Protein AF-A0AA37GSV0-F1 (afdb_monomer_lite)

Sequence (86 aa):
MVFACGVCWRAFPSGWRARDQHCNATGHCPPAHECALCDYYSDNNQDKLEHEREEHLHCSPCDLDFQSWNNIQQVEFPTPTLITSP

Organism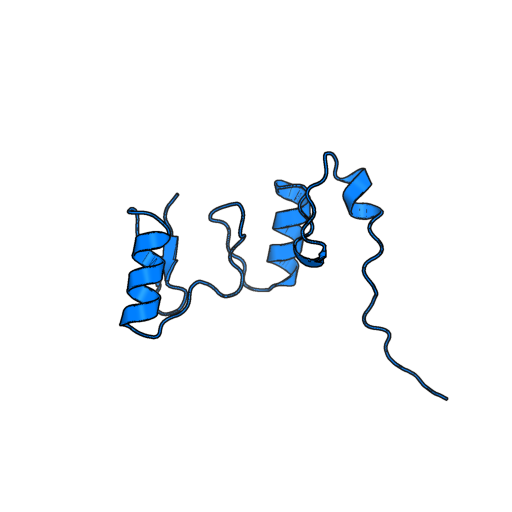: NCBI:txid708192

pLDDT: mean 83.34, std 13.68, range [41.0, 96.56]

Structure (mmCIF, N/CA/C/O backbone):
data_AF-A0AA37GSV0-F1
#
_entry.id   AF-A0AA37GSV0-F1
#
loop_
_atom_site.group_PDB
_atom_site.id
_atom_site.type_symbol
_atom_site.label_atom_id
_atom_site.label_alt_id
_atom_site.label_comp_id
_atom_site.label_asym_id
_atom_site.label_entity_id
_atom_site.label_seq_id
_atom_site.pdbx_PDB_ins_code
_atom_site.Cartn_x
_atom_site.Cartn_y
_atom_site.Cartn_z
_atom_site.occupancy
_atom_site.B_iso_or_equiv
_atom_site.auth_seq_id
_atom_site.auth_comp_id
_atom_site.auth_asym_id
_atom_site.auth_atom_id
_atom_site.pdbx_PDB_model_num
ATOM 1 N N . MET A 1 1 ? 2.102 11.906 -4.939 1.00 69.88 1 MET A N 1
ATOM 2 C CA . MET A 1 1 ? 2.388 10.520 -4.535 1.00 69.88 1 MET A CA 1
ATOM 3 C C . MET A 1 1 ? 3.120 9.829 -5.674 1.00 69.88 1 MET A C 1
ATOM 5 O O . MET A 1 1 ? 2.562 9.730 -6.764 1.00 69.88 1 MET A O 1
ATOM 9 N N . VAL A 1 2 ? 4.392 9.484 -5.475 1.00 83.56 2 VAL A N 1
ATOM 10 C CA . VAL A 1 2 ? 5.241 8.823 -6.482 1.00 83.56 2 VAL A CA 1
ATOM 11 C C . VAL A 1 2 ? 5.376 7.366 -6.073 1.00 83.56 2 VAL A C 1
ATOM 13 O O . VAL A 1 2 ? 5.685 7.094 -4.923 1.00 83.56 2 VAL A O 1
ATOM 16 N N . PHE A 1 3 ? 5.158 6.440 -7.002 1.00 86.44 3 PHE A N 1
ATOM 17 C CA . PHE A 1 3 ? 5.268 5.009 -6.715 1.00 86.44 3 PHE A CA 1
ATOM 18 C C . PHE A 1 3 ? 6.565 4.470 -7.292 1.00 86.44 3 PHE A C 1
ATOM 20 O O . PHE A 1 3 ? 6.960 4.876 -8.382 1.00 86.44 3 PHE A O 1
ATOM 27 N N . ALA A 1 4 ? 7.223 3.553 -6.595 1.00 90.50 4 ALA A N 1
ATOM 28 C CA . ALA A 1 4 ? 8.468 2.955 -7.057 1.00 90.50 4 ALA A CA 1
ATOM 29 C C . ALA A 1 4 ? 8.298 1.459 -7.329 1.00 90.50 4 ALA A C 1
ATOM 31 O O . ALA A 1 4 ? 7.447 0.795 -6.743 1.00 90.50 4 ALA A O 1
ATOM 32 N N . CYS A 1 5 ? 9.109 0.918 -8.234 1.00 92.75 5 CYS A N 1
ATOM 33 C CA . CYS A 1 5 ? 9.275 -0.529 -8.343 1.00 92.75 5 CYS A CA 1
ATOM 34 C C . CYS A 1 5 ? 10.189 -1.031 -7.217 1.00 92.75 5 CYS A C 1
ATOM 36 O O . CYS A 1 5 ? 11.261 -0.467 -7.018 1.00 92.75 5 CYS A O 1
ATOM 38 N N . GLY A 1 6 ? 9.819 -2.124 -6.545 1.00 89.31 6 GLY A N 1
ATOM 39 C CA . GLY A 1 6 ? 10.611 -2.706 -5.454 1.00 89.31 6 GLY A CA 1
ATOM 40 C C . GLY A 1 6 ? 11.856 -3.476 -5.902 1.00 89.31 6 GLY A C 1
ATOM 41 O O . GLY A 1 6 ? 12.649 -3.888 -5.066 1.00 89.31 6 GLY A O 1
ATOM 42 N N . VAL A 1 7 ? 12.034 -3.691 -7.212 1.00 91.88 7 VAL A N 1
ATOM 43 C CA . VAL A 1 7 ? 13.172 -4.443 -7.770 1.00 91.88 7 VAL A CA 1
ATOM 44 C C . VAL A 1 7 ? 14.201 -3.504 -8.395 1.00 91.88 7 VAL A C 1
ATOM 46 O O . VAL A 1 7 ? 15.381 -3.551 -8.063 1.00 91.88 7 VAL A O 1
ATOM 49 N N . CYS A 1 8 ? 13.765 -2.633 -9.308 1.00 94.19 8 CYS A N 1
ATOM 50 C CA . CYS A 1 8 ? 14.657 -1.737 -10.048 1.00 94.19 8 CYS A CA 1
ATOM 51 C C . CYS A 1 8 ? 14.636 -0.287 -9.546 1.00 94.19 8 CYS A C 1
ATOM 53 O O . CYS A 1 8 ? 15.299 0.560 -10.143 1.00 94.19 8 CYS A O 1
ATOM 55 N N . TRP A 1 9 ? 13.847 0.013 -8.505 1.00 90.44 9 TRP A N 1
ATOM 56 C CA . TRP A 1 9 ? 13.719 1.340 -7.882 1.00 90.44 9 TRP A CA 1
ATOM 57 C C . TRP A 1 9 ? 13.351 2.474 -8.840 1.00 90.44 9 TRP A C 1
ATOM 59 O O . TRP A 1 9 ? 13.519 3.656 -8.545 1.00 90.44 9 TRP A O 1
ATOM 69 N N . ARG A 1 10 ? 12.799 2.129 -10.006 1.00 92.44 10 ARG A N 1
ATOM 70 C CA . ARG A 1 10 ? 12.296 3.116 -10.952 1.00 92.44 10 ARG A CA 1
ATOM 71 C C . ARG A 1 10 ? 11.090 3.825 -10.345 1.00 92.44 10 ARG A C 1
ATOM 73 O O . ARG A 1 10 ? 10.152 3.167 -9.904 1.00 92.44 10 ARG A O 1
ATOM 80 N N . ALA A 1 11 ? 11.114 5.154 -10.373 1.00 91.31 11 ALA A N 1
ATOM 81 C CA . ALA A 1 11 ? 10.024 6.001 -9.911 1.00 91.31 11 ALA A CA 1
ATOM 82 C C . ALA A 1 11 ? 8.975 6.230 -11.013 1.00 91.31 11 ALA A C 1
ATOM 84 O O . ALA A 1 11 ? 9.300 6.470 -12.180 1.00 91.31 11 ALA A O 1
ATOM 85 N N . PHE A 1 12 ? 7.708 6.200 -10.618 1.00 91.81 12 PHE A N 1
ATOM 86 C CA . PHE A 1 12 ? 6.525 6.349 -11.455 1.00 91.81 12 PHE A CA 1
ATOM 87 C C . PHE A 1 12 ? 5.678 7.507 -10.911 1.00 91.81 12 PHE A C 1
ATOM 89 O O . PHE A 1 12 ? 4.771 7.300 -10.098 1.00 91.81 12 PHE A O 1
ATOM 96 N N . PRO A 1 13 ? 5.947 8.751 -11.351 1.00 90.31 13 PRO A N 1
ATOM 97 C CA . PRO A 1 13 ? 5.158 9.915 -10.944 1.00 90.31 13 PRO A CA 1
ATOM 98 C C . PRO A 1 13 ? 3.731 9.881 -11.510 1.00 90.31 13 PRO A C 1
ATOM 100 O O . PRO A 1 13 ? 2.845 10.551 -10.995 1.00 90.31 13 PRO A O 1
ATOM 103 N N . SER A 1 14 ? 3.492 9.067 -12.544 1.00 90.25 14 SER A N 1
ATOM 104 C CA . SER A 1 14 ? 2.175 8.839 -13.150 1.00 90.25 14 SER A CA 1
ATOM 105 C C . SER A 1 14 ? 1.216 8.015 -12.275 1.00 90.25 14 SER A C 1
ATOM 107 O O . SER A 1 14 ? 0.086 7.765 -12.691 1.00 90.25 14 SER A O 1
ATOM 109 N N . GLY A 1 15 ? 1.643 7.589 -11.082 1.00 88.25 15 GLY A N 1
ATOM 110 C CA . GLY A 1 15 ? 0.817 6.859 -10.123 1.00 88.25 15 GLY A CA 1
ATOM 111 C C . GLY A 1 15 ? 1.049 5.345 -10.123 1.00 88.25 15 GLY A C 1
ATOM 112 O O . GLY A 1 15 ? 1.779 4.797 -10.954 1.00 88.25 15 GLY A O 1
ATOM 113 N N . TRP A 1 16 ? 0.387 4.658 -9.189 1.00 87.81 16 TRP A N 1
ATOM 114 C CA . TRP A 1 16 ? 0.567 3.224 -8.944 1.00 87.81 16 TRP A CA 1
ATOM 115 C C . TRP A 1 16 ? 0.228 2.366 -10.165 1.00 87.81 16 TRP A C 1
ATOM 117 O O . TRP A 1 16 ? 0.918 1.391 -10.423 1.00 87.81 16 TRP A O 1
ATOM 127 N N . ARG A 1 17 ? -0.757 2.764 -10.986 1.00 92.75 17 ARG A N 1
ATOM 128 C CA . ARG A 1 17 ? -1.149 2.030 -12.208 1.00 92.75 17 ARG A CA 1
ATOM 129 C C . ARG A 1 17 ? 0.007 1.891 -13.203 1.00 92.75 17 ARG A C 1
ATOM 131 O O . ARG A 1 17 ? 0.140 0.855 -13.844 1.00 92.75 17 ARG A O 1
ATOM 138 N N . ALA A 1 18 ? 0.843 2.926 -13.329 1.00 93.69 18 ALA A N 1
ATOM 139 C CA . ALA A 1 18 ? 2.012 2.897 -14.207 1.00 93.69 18 ALA A CA 1
ATOM 140 C C . ALA A 1 18 ? 3.110 1.977 -13.653 1.00 93.69 18 ALA A C 1
ATOM 142 O O . ALA A 1 18 ? 3.730 1.230 -14.411 1.00 93.69 18 ALA A O 1
ATOM 143 N N . ARG A 1 19 ? 3.307 1.987 -12.327 1.00 93.25 19 ARG A N 1
ATOM 144 C CA . ARG A 1 19 ? 4.170 1.019 -11.639 1.00 93.25 19 ARG A CA 1
ATOM 145 C C . ARG A 1 19 ? 3.665 -0.407 -11.847 1.00 93.25 19 ARG A C 1
ATOM 147 O O . ARG A 1 19 ? 4.463 -1.278 -12.159 1.00 93.25 19 ARG A O 1
ATOM 154 N N . ASP A 1 20 ? 2.364 -0.638 -11.720 1.00 92.62 20 ASP A N 1
ATOM 155 C CA . ASP A 1 20 ? 1.773 -1.976 -11.795 1.00 92.62 20 ASP A CA 1
ATOM 156 C C . ASP A 1 20 ? 1.868 -2.563 -13.203 1.00 92.62 20 ASP A C 1
ATOM 158 O O . ASP A 1 20 ? 2.276 -3.707 -13.387 1.00 92.62 20 ASP A O 1
ATOM 162 N N . GLN A 1 21 ? 1.612 -1.733 -14.219 1.00 95.50 21 GLN A N 1
ATOM 163 C CA . GLN A 1 21 ? 1.869 -2.097 -15.608 1.00 95.50 21 GLN A CA 1
ATOM 164 C C . GLN A 1 21 ? 3.343 -2.459 -15.827 1.00 95.50 21 GLN A C 1
ATOM 166 O O . GLN A 1 21 ? 3.631 -3.455 -16.489 1.00 95.50 21 GLN A O 1
ATOM 171 N N . HIS A 1 22 ? 4.273 -1.665 -15.287 1.00 95.50 22 HIS A N 1
ATOM 172 C CA . HIS A 1 22 ? 5.700 -1.966 -15.364 1.00 95.50 22 HIS A CA 1
ATOM 173 C C . HIS A 1 22 ? 6.023 -3.311 -14.707 1.00 95.50 22 HIS A C 1
ATOM 175 O O . HIS A 1 22 ? 6.637 -4.153 -15.354 1.00 95.50 22 HIS A O 1
ATOM 181 N N . CYS A 1 23 ? 5.564 -3.524 -13.473 1.00 95.00 23 CYS A N 1
ATOM 182 C CA . CYS A 1 23 ? 5.746 -4.758 -12.719 1.00 95.00 23 CYS A CA 1
ATOM 183 C C . CYS A 1 23 ? 5.233 -5.977 -13.492 1.00 95.00 23 CYS A C 1
ATOM 185 O O . CYS A 1 23 ? 5.982 -6.931 -13.696 1.00 95.00 23 CYS A O 1
ATOM 187 N N . A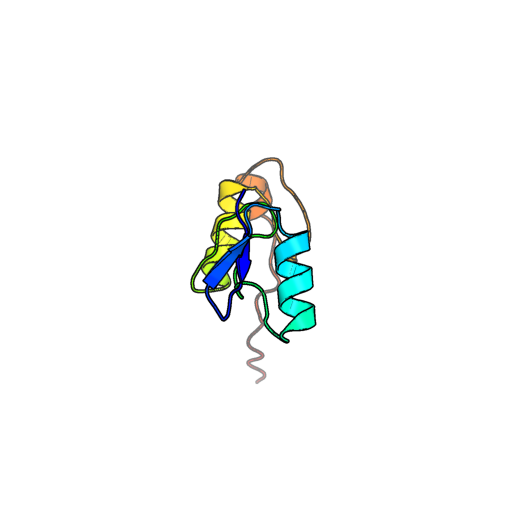SN A 1 24 ? 4.013 -5.903 -14.023 1.00 95.06 24 ASN A N 1
ATOM 188 C CA . ASN A 1 24 ? 3.426 -6.976 -14.818 1.00 95.06 24 ASN A CA 1
ATOM 189 C C . ASN A 1 24 ? 4.199 -7.232 -16.128 1.00 95.06 24 ASN A C 1
ATOM 191 O O . ASN A 1 24 ? 4.401 -8.376 -16.521 1.00 95.06 24 ASN A O 1
ATOM 195 N N . ALA A 1 25 ? 4.671 -6.178 -16.801 1.00 96.56 25 ALA A N 1
ATOM 196 C CA . ALA A 1 25 ? 5.398 -6.305 -18.065 1.00 96.56 25 ALA A CA 1
ATOM 197 C C . ALA A 1 25 ? 6.825 -6.856 -17.901 1.00 96.56 25 ALA A C 1
ATOM 199 O O . ALA A 1 25 ? 7.321 -7.532 -18.800 1.00 96.56 25 ALA A O 1
ATOM 200 N N . THR A 1 26 ? 7.502 -6.553 -16.789 1.00 95.12 26 THR A N 1
ATOM 201 C CA . THR A 1 26 ? 8.894 -6.972 -16.548 1.00 95.12 26 THR A CA 1
ATOM 202 C C . THR A 1 26 ? 9.021 -8.152 -15.589 1.00 95.12 26 THR A C 1
ATOM 204 O O . THR A 1 26 ? 10.134 -8.609 -15.347 1.00 95.12 26 THR A O 1
ATOM 207 N N . GLY A 1 27 ? 7.913 -8.630 -15.016 1.00 94.31 27 GLY A N 1
ATOM 208 C CA . GLY A 1 27 ? 7.933 -9.619 -13.936 1.00 94.31 27 GLY A CA 1
ATOM 209 C C . GLY A 1 27 ? 8.545 -9.077 -12.640 1.00 94.31 27 GLY A C 1
ATOM 210 O O . GLY A 1 27 ? 9.078 -9.843 -11.842 1.00 94.31 27 GLY A O 1
ATOM 211 N N . HIS A 1 28 ? 8.528 -7.757 -12.443 1.00 94.81 28 HIS A N 1
ATOM 212 C CA . HIS A 1 28 ? 8.945 -7.149 -11.182 1.00 94.81 28 HIS A CA 1
ATOM 213 C C . HIS A 1 28 ? 7.777 -7.077 -10.200 1.00 94.81 28 HIS A C 1
ATOM 215 O O . HIS A 1 28 ? 6.616 -7.163 -10.586 1.00 94.81 28 HIS A O 1
ATOM 221 N N . CYS A 1 29 ? 8.093 -6.799 -8.938 1.00 89.75 29 CYS A N 1
ATOM 222 C CA . CYS A 1 29 ? 7.107 -6.555 -7.895 1.00 89.75 29 CYS A CA 1
ATOM 223 C C . CYS A 1 29 ? 7.232 -5.128 -7.334 1.00 89.75 29 CYS A C 1
ATOM 225 O O . CYS A 1 29 ? 8.295 -4.499 -7.456 1.00 89.75 29 CYS A O 1
ATOM 227 N N . PRO A 1 30 ? 6.157 -4.589 -6.739 1.00 88.88 30 PRO A N 1
ATOM 228 C CA . PRO A 1 30 ? 6.259 -3.434 -5.855 1.00 88.88 30 PRO A CA 1
ATOM 229 C C . PRO A 1 30 ? 7.156 -3.701 -4.633 1.00 88.88 30 PRO A C 1
ATOM 231 O O . PRO A 1 30 ? 7.558 -4.846 -4.405 1.00 88.88 30 PRO A O 1
ATOM 234 N N . PRO A 1 31 ? 7.492 -2.659 -3.850 1.00 87.50 31 PRO A N 1
ATOM 235 C CA . PRO A 1 31 ? 8.200 -2.824 -2.587 1.00 87.50 31 PRO A CA 1
ATOM 236 C C . PRO A 1 31 ? 7.431 -3.777 -1.664 1.00 87.50 31 PRO A C 1
ATOM 238 O O . PRO A 1 31 ? 6.217 -3.666 -1.517 1.00 87.50 31 PRO A O 1
ATOM 241 N N . ALA A 1 32 ? 8.140 -4.724 -1.045 1.00 84.25 32 ALA A N 1
ATOM 242 C CA . ALA A 1 32 ? 7.524 -5.809 -0.275 1.00 84.25 32 ALA A CA 1
ATOM 243 C C . ALA A 1 32 ? 6.719 -5.324 0.944 1.00 84.25 32 ALA A C 1
ATOM 245 O O . ALA A 1 32 ? 5.780 -5.993 1.373 1.00 84.25 32 ALA A O 1
ATOM 246 N N . HIS A 1 33 ? 7.089 -4.173 1.502 1.00 87.25 33 HIS A N 1
ATOM 247 C CA . HIS A 1 33 ? 6.483 -3.605 2.702 1.00 87.25 33 HIS A CA 1
ATOM 248 C C . HIS A 1 33 ? 6.044 -2.154 2.459 1.00 87.25 33 HIS A C 1
ATOM 250 O O . HIS A 1 33 ? 6.279 -1.282 3.290 1.00 87.25 33 HIS A O 1
ATOM 256 N N . GLU A 1 34 ? 5.434 -1.883 1.297 1.00 88.00 34 GLU A N 1
ATOM 257 C CA . GLU A 1 34 ? 4.739 -0.608 1.076 1.00 88.00 34 GLU A CA 1
ATOM 258 C C . GLU A 1 34 ? 3.442 -0.551 1.899 1.00 88.00 34 GLU A C 1
ATOM 260 O O . GLU A 1 34 ? 2.710 -1.542 2.015 1.00 88.00 34 GLU A O 1
ATOM 265 N N . CYS A 1 35 ? 3.170 0.615 2.475 1.00 88.19 35 CYS A N 1
ATOM 266 C CA . CYS A 1 35 ? 1.887 0.937 3.077 1.00 88.19 35 CYS A CA 1
ATOM 267 C C . CYS A 1 35 ? 0.812 0.970 1.983 1.00 88.19 35 CYS A C 1
ATOM 269 O O . CYS A 1 35 ? 1.010 1.560 0.922 1.00 88.19 35 CYS A O 1
ATOM 271 N N . ALA A 1 36 ? -0.351 0.364 2.230 1.00 82.12 36 ALA A N 1
ATOM 272 C CA . ALA A 1 36 ? -1.445 0.393 1.252 1.00 82.12 36 ALA A CA 1
ATOM 273 C C . ALA A 1 36 ? -2.153 1.763 1.178 1.00 82.12 36 ALA A C 1
ATOM 275 O O . ALA A 1 36 ? -2.886 2.039 0.225 1.00 82.12 36 ALA A O 1
ATOM 276 N N . LEU A 1 37 ? -1.956 2.607 2.194 1.00 85.31 37 LEU A N 1
ATOM 277 C CA . LEU A 1 37 ? -2.690 3.855 2.405 1.00 85.31 37 LEU A CA 1
ATOM 278 C C . LEU A 1 37 ? -1.864 5.105 2.063 1.00 85.31 37 LEU A C 1
ATOM 280 O O . LEU A 1 37 ? -2.442 6.168 1.823 1.00 85.31 37 LEU A O 1
ATOM 284 N N . CYS A 1 38 ? -0.534 4.994 1.994 1.00 86.12 38 CYS A N 1
ATOM 285 C CA . CYS A 1 38 ? 0.354 6.095 1.624 1.00 86.12 38 CYS A CA 1
ATOM 286 C C . CYS A 1 38 ? 1.615 5.617 0.874 1.00 86.12 38 CYS A C 1
ATOM 288 O O . CYS A 1 38 ? 1.743 4.445 0.548 1.00 86.12 38 CYS A O 1
ATOM 290 N N . ASP A 1 39 ? 2.546 6.526 0.560 1.00 80.88 39 ASP A N 1
ATOM 291 C CA . ASP A 1 39 ? 3.797 6.217 -0.151 1.00 80.88 39 ASP A CA 1
ATOM 292 C C . ASP A 1 39 ? 4.956 5.786 0.760 1.00 80.88 39 ASP A C 1
ATOM 294 O O . ASP A 1 39 ? 6.087 5.642 0.293 1.00 80.88 39 ASP A O 1
ATOM 298 N N . TYR A 1 40 ? 4.684 5.555 2.045 1.00 85.94 40 TYR A N 1
ATOM 299 C CA . TYR A 1 40 ? 5.663 4.998 2.967 1.00 85.94 40 TYR A CA 1
ATOM 300 C C . TYR A 1 40 ? 5.945 3.529 2.644 1.00 85.94 40 TYR A C 1
ATOM 302 O O . TYR A 1 40 ? 5.041 2.743 2.357 1.00 85.94 40 TYR A O 1
ATOM 310 N N . TYR A 1 41 ? 7.211 3.145 2.725 1.00 86.25 41 TYR A N 1
ATOM 311 C CA . TYR A 1 41 ? 7.643 1.759 2.666 1.00 86.25 41 TYR A CA 1
ATOM 312 C C . TYR A 1 41 ? 8.739 1.546 3.702 1.00 86.25 41 TYR A C 1
ATOM 314 O O . TYR A 1 41 ? 9.541 2.446 3.957 1.00 86.25 41 TYR A O 1
ATOM 322 N N . SER A 1 42 ? 8.776 0.350 4.274 1.00 86.75 42 SER A N 1
ATOM 323 C CA . SER A 1 42 ? 9.749 -0.025 5.296 1.00 86.75 42 SER A CA 1
ATOM 324 C C . SER A 1 42 ? 10.555 -1.256 4.894 1.00 86.75 42 SER A C 1
ATOM 326 O O . SER A 1 42 ? 10.273 -1.927 3.898 1.00 86.75 42 SER A O 1
ATOM 328 N N . ASP A 1 43 ? 11.604 -1.553 5.656 1.00 84.56 43 ASP A N 1
ATOM 329 C CA . ASP A 1 43 ? 12.457 -2.718 5.407 1.00 84.56 43 ASP A CA 1
ATOM 330 C C . ASP A 1 43 ? 11.833 -4.028 5.917 1.00 84.56 43 ASP A C 1
ATOM 332 O O . ASP A 1 43 ? 12.226 -5.114 5.491 1.00 84.56 43 ASP A O 1
ATOM 336 N N . ASN A 1 44 ? 10.829 -3.952 6.800 1.00 88.00 44 ASN A N 1
ATOM 337 C CA . ASN A 1 44 ? 10.184 -5.118 7.395 1.00 88.00 44 ASN A CA 1
ATOM 338 C C . ASN A 1 44 ? 8.670 -4.938 7.548 1.00 88.00 44 ASN A C 1
ATOM 340 O O . ASN A 1 44 ? 8.170 -3.866 7.871 1.00 88.00 44 ASN A O 1
ATOM 344 N N . ASN A 1 45 ? 7.938 -6.050 7.432 1.00 87.31 45 ASN A N 1
ATOM 345 C CA . ASN A 1 45 ? 6.480 -6.059 7.557 1.00 87.31 45 ASN A CA 1
ATOM 346 C C . ASN A 1 45 ? 5.976 -5.519 8.907 1.00 87.31 45 ASN A C 1
ATOM 348 O O . ASN A 1 45 ? 4.920 -4.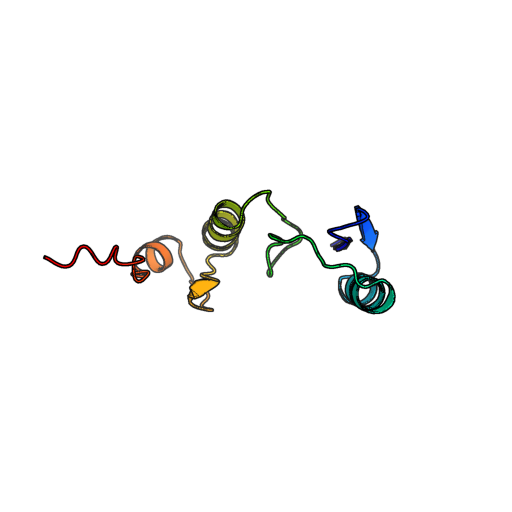908 8.949 1.00 87.31 45 ASN A O 1
ATOM 352 N N . GLN A 1 46 ? 6.713 -5.738 10.000 1.00 88.31 46 GLN A N 1
ATOM 353 C CA . GLN A 1 46 ? 6.320 -5.241 11.322 1.00 88.31 46 GLN A CA 1
ATOM 354 C C . GLN A 1 46 ? 6.262 -3.709 11.351 1.00 88.31 46 GLN A C 1
ATOM 356 O O . GLN A 1 46 ? 5.274 -3.147 11.802 1.00 88.31 46 GLN A O 1
ATOM 361 N N . ASP A 1 47 ? 7.273 -3.056 10.786 1.00 90.00 47 ASP A N 1
ATOM 362 C CA . ASP A 1 47 ? 7.373 -1.600 10.740 1.00 90.00 47 ASP A CA 1
ATOM 363 C C . ASP A 1 47 ? 6.292 -0.995 9.830 1.00 90.00 47 ASP A C 1
ATOM 365 O O . ASP A 1 47 ? 5.627 -0.030 10.192 1.00 90.00 47 ASP A O 1
ATOM 369 N N . LYS A 1 48 ? 5.992 -1.654 8.700 1.00 91.50 48 LYS A N 1
ATOM 370 C CA . LYS A 1 48 ? 4.827 -1.313 7.864 1.00 91.50 48 LYS A CA 1
ATOM 371 C C . LYS A 1 48 ? 3.524 -1.373 8.672 1.00 91.50 48 LYS A C 1
ATOM 373 O O . LYS A 1 48 ? 2.714 -0.454 8.594 1.00 91.50 48 LYS A O 1
ATOM 378 N N . LEU A 1 49 ? 3.311 -2.451 9.429 1.00 88.12 49 LEU A N 1
ATOM 379 C CA . LEU A 1 49 ? 2.104 -2.621 10.240 1.00 88.12 49 LEU A CA 1
ATOM 380 C C . LEU A 1 49 ? 2.012 -1.573 11.351 1.00 88.12 49 LEU A C 1
ATOM 382 O O . LEU A 1 49 ? 0.914 -1.100 11.629 1.00 88.12 49 LEU A O 1
ATOM 386 N N . GLU A 1 50 ? 3.139 -1.222 11.977 1.00 89.19 50 GLU A N 1
ATOM 387 C CA . GLU A 1 50 ? 3.251 -0.153 12.978 1.00 89.19 50 GLU A CA 1
ATOM 388 C C . GLU A 1 50 ? 2.967 1.231 12.385 1.00 89.19 50 GLU A C 1
ATOM 390 O O . GLU A 1 50 ? 2.199 2.007 12.951 1.00 89.19 50 GLU A O 1
ATOM 395 N N . HIS A 1 51 ? 3.453 1.492 11.180 1.00 91.81 51 HIS A N 1
ATOM 396 C CA . HIS A 1 51 ? 3.106 2.691 10.437 1.00 91.81 51 HIS A CA 1
ATOM 397 C C . HIS A 1 51 ? 1.600 2.758 10.112 1.00 91.81 51 HIS A C 1
ATOM 399 O O . HIS A 1 51 ? 0.946 3.756 10.407 1.00 91.81 51 HIS A O 1
ATOM 405 N N . GLU A 1 52 ? 1.011 1.693 9.555 1.00 90.88 52 GLU A N 1
ATOM 406 C CA . GLU A 1 52 ? -0.418 1.664 9.194 1.00 90.88 52 GLU A CA 1
ATOM 407 C C . GLU A 1 52 ? -1.327 1.893 10.408 1.00 90.88 52 GLU A C 1
ATOM 409 O O . GLU A 1 52 ? -2.353 2.574 10.322 1.00 90.88 52 GLU A O 1
ATOM 414 N N . ARG A 1 53 ? -0.939 1.363 11.565 1.00 89.12 53 ARG A N 1
ATOM 415 C CA . ARG A 1 53 ? -1.729 1.474 12.788 1.00 89.12 53 ARG A CA 1
ATOM 416 C C . ARG A 1 53 ? -1.557 2.825 13.490 1.00 89.12 53 ARG A C 1
ATOM 418 O O . ARG A 1 53 ? -2.544 3.321 14.024 1.00 89.12 53 ARG A O 1
ATOM 425 N N . GLU A 1 54 ? -0.359 3.405 13.519 1.00 89.38 54 GLU A N 1
ATOM 426 C CA . GLU A 1 54 ? -0.107 4.673 14.221 1.00 89.38 54 GLU A CA 1
ATOM 427 C C . GLU A 1 54 ? -0.524 5.876 13.371 1.00 89.38 54 GLU A C 1
ATOM 429 O O . GLU A 1 54 ? -1.228 6.760 13.860 1.00 89.38 54 GLU A O 1
ATOM 434 N N . GLU A 1 55 ? -0.174 5.868 12.083 1.00 89.88 55 GLU A N 1
ATOM 435 C CA . GLU A 1 55 ? -0.377 7.012 11.186 1.00 89.88 55 GLU A CA 1
ATOM 436 C C . GLU A 1 55 ? -1.738 6.983 10.483 1.00 89.88 55 GLU A C 1
ATOM 438 O O . GLU A 1 55 ? -2.300 8.030 10.151 1.00 89.88 55 GLU A O 1
ATOM 443 N N . HIS A 1 56 ? -2.290 5.790 10.240 1.00 91.12 56 HIS A N 1
ATOM 444 C CA . HIS A 1 56 ? -3.561 5.633 9.527 1.00 91.12 56 HIS A CA 1
ATOM 445 C C . HIS A 1 56 ? -4.669 4.999 10.359 1.00 91.12 56 HIS A C 1
ATOM 447 O O . HIS A 1 56 ? -5.792 4.878 9.868 1.00 91.12 56 HIS A O 1
ATOM 453 N N . LEU A 1 57 ? -4.377 4.610 11.606 1.00 90.50 57 LEU A N 1
ATOM 454 C CA . LEU A 1 57 ? -5.325 3.917 12.477 1.00 90.50 57 LEU A CA 1
ATOM 455 C C . LEU A 1 57 ? -5.944 2.689 11.790 1.00 90.50 57 LEU A C 1
ATOM 457 O O . LEU A 1 57 ? -7.102 2.356 12.026 1.00 90.50 57 LEU A O 1
ATOM 461 N N . HIS A 1 58 ? -5.178 2.017 10.930 1.00 89.06 58 HIS A N 1
ATOM 462 C CA . HIS A 1 58 ? -5.629 0.876 10.146 1.00 89.06 58 HIS A CA 1
ATOM 463 C C . HIS A 1 58 ? -4.936 -0.406 10.607 1.00 89.06 58 HIS A C 1
ATOM 465 O O . HIS A 1 58 ? -3.715 -0.466 10.745 1.00 89.06 58 HIS A O 1
ATOM 471 N N . CYS A 1 59 ? -5.721 -1.458 10.828 1.00 87.81 59 CYS A N 1
ATOM 472 C CA . CYS A 1 59 ? -5.205 -2.803 11.045 1.00 87.81 59 CYS A CA 1
ATOM 473 C C . CYS A 1 59 ? -5.258 -3.576 9.722 1.00 87.81 59 CYS A C 1
ATOM 475 O O . CYS A 1 59 ? -6.298 -4.150 9.404 1.00 87.81 59 CYS A O 1
ATOM 477 N N . SER A 1 60 ? -4.139 -3.670 8.996 1.00 84.81 60 SER A N 1
ATOM 478 C CA . SER A 1 60 ? -4.067 -4.489 7.772 1.00 84.81 60 SER A CA 1
ATOM 479 C C . SER A 1 60 ? -4.394 -5.981 8.004 1.00 84.81 60 SER A C 1
ATOM 481 O O . SER A 1 60 ? -5.123 -6.550 7.197 1.00 84.81 60 SER A O 1
ATOM 483 N N . PRO A 1 61 ? -3.981 -6.632 9.115 1.00 84.19 61 PRO A N 1
ATOM 484 C CA . PRO A 1 61 ? -4.375 -8.016 9.406 1.00 84.19 61 PRO A CA 1
ATOM 485 C C . PRO A 1 61 ? -5.880 -8.215 9.624 1.00 84.19 61 PRO A C 1
ATOM 487 O O . PRO A 1 61 ? -6.390 -9.313 9.421 1.00 84.19 61 PRO A O 1
ATOM 490 N N . CYS A 1 62 ? -6.571 -7.171 10.078 1.00 85.94 62 CYS A N 1
ATOM 491 C CA . CYS A 1 62 ? -8.000 -7.187 10.374 1.00 85.94 62 CYS A CA 1
ATOM 492 C C . CYS A 1 62 ? -8.840 -6.652 9.207 1.00 85.94 62 CYS A C 1
ATOM 494 O O . CYS A 1 62 ? -10.053 -6.833 9.214 1.00 85.94 62 CYS A O 1
ATOM 496 N N . ASP A 1 63 ? -8.196 -5.959 8.264 1.00 86.75 63 ASP A N 1
ATOM 497 C CA . ASP A 1 63 ? -8.805 -5.146 7.210 1.00 86.75 63 ASP A CA 1
ATOM 498 C C . ASP A 1 63 ? -9.828 -4.124 7.753 1.00 86.75 63 ASP A C 1
ATOM 500 O O . ASP A 1 63 ? -10.905 -3.924 7.199 1.00 86.75 63 ASP A O 1
ATOM 504 N N . LEU A 1 64 ? -9.504 -3.485 8.888 1.00 87.06 64 LEU A N 1
ATOM 505 C CA . LEU A 1 64 ? -10.384 -2.528 9.575 1.00 87.06 64 LEU A CA 1
ATOM 506 C C . LEU A 1 64 ? -9.680 -1.197 9.838 1.00 87.06 64 LEU A C 1
ATOM 508 O O . LEU A 1 64 ? -8.527 -1.169 10.275 1.00 87.06 64 LEU A O 1
ATOM 512 N N . ASP A 1 65 ? -10.395 -0.097 9.611 1.00 87.94 65 ASP A N 1
ATOM 513 C CA . ASP A 1 65 ? -10.021 1.240 10.065 1.00 87.94 65 ASP A CA 1
ATOM 514 C C . ASP A 1 65 ? -10.620 1.561 11.443 1.00 87.94 65 ASP A C 1
ATOM 516 O O . ASP A 1 65 ? -11.691 1.083 11.826 1.00 87.94 65 ASP A O 1
ATOM 520 N N . PHE A 1 66 ? -9.902 2.375 12.213 1.00 87.56 66 PHE A N 1
ATOM 521 C CA . PHE A 1 66 ? -10.281 2.790 13.555 1.00 87.56 66 PHE A CA 1
ATOM 522 C C . PHE A 1 66 ? -10.257 4.311 13.665 1.00 87.56 66 PHE A C 1
ATOM 524 O O . PHE A 1 66 ? -9.472 5.007 13.037 1.00 87.56 66 PHE A O 1
ATOM 531 N N . GLN A 1 67 ? -11.108 4.846 14.537 1.00 84.94 67 GLN A N 1
ATOM 532 C CA . GLN A 1 67 ? -11.183 6.289 14.788 1.00 84.94 67 GLN A CA 1
ATOM 533 C C . GLN A 1 67 ? -10.158 6.774 15.830 1.00 84.94 67 GLN A C 1
ATOM 535 O O . GLN A 1 67 ? -10.003 7.975 16.035 1.00 84.94 67 GLN A O 1
ATOM 540 N N . SER A 1 68 ? -9.490 5.858 16.542 1.00 84.25 68 SER A N 1
ATOM 541 C CA . SER A 1 68 ? -8.507 6.201 17.573 1.00 84.25 68 SER A CA 1
ATOM 542 C C . SER A 1 68 ? -7.501 5.078 17.807 1.00 84.25 68 SER A C 1
ATOM 544 O O . SER A 1 68 ? -7.860 3.898 17.763 1.00 84.25 68 SER A O 1
ATOM 546 N N . TRP A 1 69 ? -6.273 5.464 18.170 1.00 80.19 69 TRP A N 1
ATOM 547 C CA . TRP A 1 69 ? -5.205 4.558 18.598 1.00 80.19 69 TRP A CA 1
ATOM 548 C C . TRP A 1 69 ? -5.631 3.644 19.756 1.00 80.19 69 TRP A C 1
ATOM 550 O O . TRP A 1 69 ? -5.281 2.468 19.810 1.00 80.19 69 TRP A O 1
ATOM 560 N N . ASN A 1 70 ? -6.461 4.157 20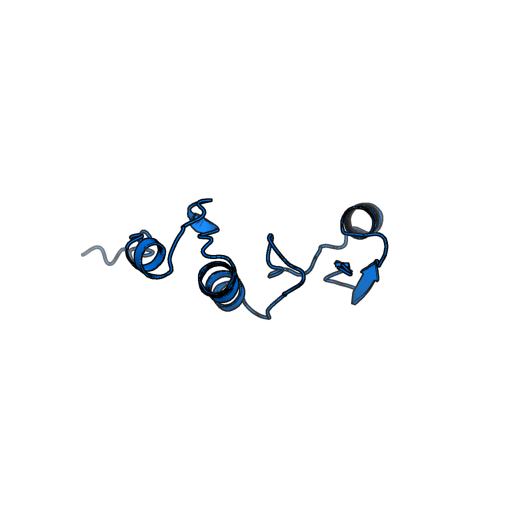.666 1.00 82.44 70 ASN A N 1
ATOM 561 C CA . ASN A 1 70 ? -6.963 3.363 21.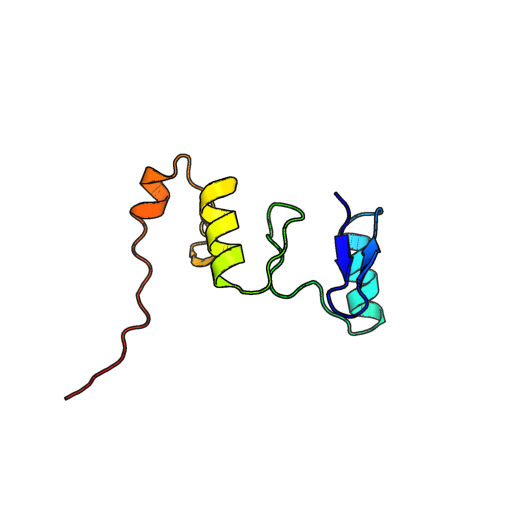783 1.00 82.44 70 ASN A CA 1
ATOM 562 C C . ASN A 1 70 ? -7.793 2.159 21.308 1.00 82.44 70 ASN A C 1
ATOM 564 O O . ASN A 1 70 ? -7.705 1.083 21.889 1.00 82.44 70 ASN A O 1
ATOM 568 N N . ASN A 1 71 ? -8.571 2.323 20.237 1.00 82.06 71 ASN A N 1
ATOM 569 C CA . ASN A 1 71 ? -9.453 1.268 19.741 1.00 82.06 71 ASN A CA 1
ATOM 570 C C . ASN A 1 71 ? -8.663 0.175 19.011 1.00 82.06 71 ASN A C 1
ATOM 572 O O . ASN A 1 71 ? -8.974 -1.001 19.165 1.00 82.06 71 ASN A O 1
ATOM 576 N N . ILE A 1 72 ? -7.616 0.544 18.265 1.00 83.50 72 ILE A N 1
ATOM 577 C CA . ILE A 1 72 ? -6.770 -0.429 17.556 1.00 83.50 72 ILE A CA 1
ATOM 578 C C . ILE A 1 72 ? -5.865 -1.231 18.508 1.00 83.50 72 ILE A C 1
ATOM 580 O O . ILE A 1 72 ? -5.527 -2.375 18.218 1.00 83.50 72 ILE A O 1
ATOM 584 N N . GLN A 1 73 ? -5.501 -0.673 19.668 1.00 79.50 73 GLN A N 1
ATOM 585 C CA . GLN A 1 73 ? -4.744 -1.389 20.707 1.00 79.50 73 GLN A CA 1
ATOM 586 C C . GLN A 1 73 ? -5.555 -2.499 21.386 1.00 79.50 73 GLN A C 1
ATOM 588 O O . GLN A 1 73 ? -4.982 -3.465 21.879 1.00 79.50 73 GLN A O 1
ATOM 593 N N . GLN A 1 74 ? -6.885 -2.381 21.398 1.00 77.31 74 GLN A N 1
ATOM 594 C CA . GLN A 1 74 ? -7.777 -3.394 21.968 1.00 77.31 74 GLN A CA 1
ATOM 595 C C . GLN A 1 74 ? -8.053 -4.564 21.020 1.00 77.31 74 GLN A C 1
ATOM 597 O O . GLN A 1 74 ? -8.750 -5.503 21.398 1.00 77.31 74 GLN A O 1
ATOM 602 N N . VAL A 1 75 ? -7.535 -4.519 19.791 1.00 76.12 75 VAL A N 1
ATOM 603 C CA . VAL A 1 75 ? -7.715 -5.603 18.832 1.00 76.12 75 VAL A CA 1
ATOM 604 C C . VAL A 1 75 ? -6.790 -6.748 19.225 1.00 76.12 75 VAL A C 1
ATOM 606 O O . VAL A 1 75 ? -5.567 -6.659 19.111 1.00 76.12 75 VAL A O 1
ATOM 609 N N . GLU A 1 76 ? -7.385 -7.829 19.717 1.00 63.66 76 GLU A N 1
ATOM 610 C CA . GLU A 1 76 ? -6.670 -9.054 20.047 1.00 63.66 76 GLU A CA 1
ATOM 611 C C . GLU A 1 76 ? -6.257 -9.744 18.744 1.00 63.66 76 GLU A C 1
ATOM 613 O O . GLU A 1 76 ? -7.040 -10.441 18.099 1.00 63.66 76 GLU A O 1
ATOM 618 N N . PHE A 1 77 ? -5.010 -9.537 18.325 1.00 60.91 77 PHE A N 1
ATOM 619 C CA . PHE A 1 77 ? -4.420 -10.382 17.296 1.00 60.91 77 PHE A CA 1
ATOM 620 C C . PHE A 1 77 ? -4.362 -11.805 17.859 1.00 60.91 77 PHE A C 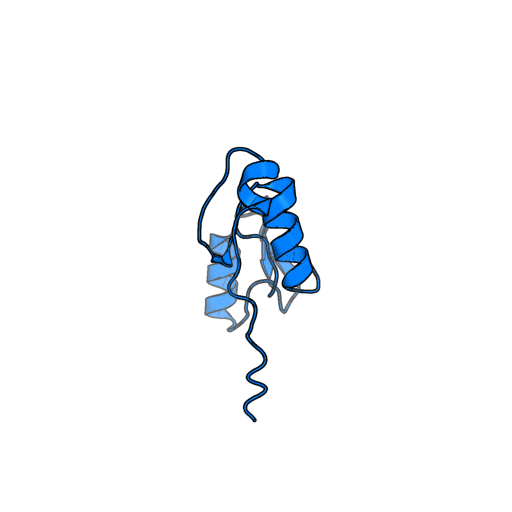1
ATOM 622 O O . PHE A 1 77 ? -3.848 -11.972 18.972 1.00 60.91 77 PHE A O 1
ATOM 629 N N . PRO A 1 78 ? -4.831 -12.844 17.140 1.00 48.03 78 PRO A N 1
ATOM 630 C CA . PRO A 1 78 ? -4.461 -14.196 17.504 1.00 48.03 78 PRO A CA 1
ATOM 631 C C . PRO A 1 78 ? -2.937 -14.236 17.439 1.00 48.03 78 PRO A C 1
ATOM 633 O O . PRO A 1 78 ? -2.331 -14.161 16.369 1.00 48.03 78 PRO A O 1
ATOM 636 N N . THR A 1 79 ? -2.306 -14.277 18.609 1.00 44.84 79 THR A N 1
ATOM 637 C CA . THR A 1 79 ? -0.884 -14.573 18.718 1.00 44.84 79 THR A CA 1
ATOM 638 C C . THR A 1 79 ? -0.667 -15.859 17.925 1.00 44.84 79 THR A C 1
ATOM 640 O O . THR A 1 79 ? -1.510 -16.760 18.027 1.00 44.84 79 THR A O 1
ATOM 643 N N . PRO A 1 80 ? 0.408 -15.991 17.125 1.00 44.38 80 PRO A N 1
ATOM 644 C CA . PRO A 1 80 ? 0.811 -17.304 16.662 1.00 44.38 80 PRO A CA 1
ATOM 645 C C . PRO A 1 80 ? 1.058 -18.108 17.932 1.00 44.38 80 PRO A C 1
ATOM 647 O O . PRO A 1 80 ? 2.061 -17.927 18.622 1.00 44.38 80 PRO A O 1
ATOM 650 N N . THR A 1 81 ? 0.067 -18.908 18.310 1.00 47.53 81 THR A N 1
ATOM 651 C CA . THR A 1 81 ? 0.153 -19.819 19.429 1.00 47.53 81 THR A CA 1
ATOM 652 C C . THR A 1 81 ? 1.277 -20.748 19.032 1.00 47.53 81 THR A C 1
ATOM 654 O O . THR A 1 81 ? 1.131 -21.598 18.155 1.00 47.53 81 THR A O 1
ATOM 657 N N . LEU A 1 82 ? 2.448 -20.521 19.628 1.00 46.41 82 LEU A N 1
ATOM 658 C CA . LEU A 1 82 ? 3.454 -21.550 19.753 1.00 46.41 82 LEU A CA 1
ATOM 659 C C . LEU A 1 82 ? 2.711 -22.721 20.383 1.00 46.41 82 LEU A C 1
ATOM 661 O O . LEU A 1 82 ? 2.380 -22.710 21.566 1.00 46.41 82 LEU A O 1
ATOM 665 N N . ILE A 1 83 ? 2.364 -23.683 19.539 1.00 46.56 83 ILE A N 1
ATOM 666 C CA . ILE A 1 83 ? 1.882 -25.000 19.910 1.00 46.56 83 ILE A CA 1
ATOM 667 C C . ILE A 1 83 ? 3.003 -25.704 20.679 1.00 46.56 83 ILE A C 1
ATOM 669 O O . ILE A 1 83 ? 3.644 -26.621 20.178 1.00 46.56 83 ILE A O 1
ATOM 673 N N . THR A 1 84 ? 3.268 -25.290 21.914 1.00 48.84 84 THR A N 1
ATOM 674 C CA . THR A 1 84 ? 3.869 -26.180 22.905 1.00 48.84 84 THR A CA 1
ATOM 675 C C . THR A 1 84 ? 2.765 -27.123 23.356 1.00 48.84 84 THR A C 1
ATOM 677 O O . THR A 1 84 ? 2.007 -26.828 24.276 1.00 48.84 84 THR A O 1
ATOM 680 N N . SER A 1 85 ? 2.621 -28.217 22.609 1.00 41.00 85 SER A N 1
ATOM 681 C CA . SER A 1 85 ? 1.879 -29.400 23.047 1.00 41.00 85 SER A CA 1
ATOM 682 C C . SER A 1 85 ? 2.748 -30.226 24.015 1.00 41.00 85 SER A C 1
ATOM 684 O O . SER A 1 85 ? 3.974 -30.154 23.897 1.00 41.00 85 SER A O 1
ATOM 686 N N . PRO A 1 86 ? 2.132 -30.942 24.977 1.00 61.47 86 PRO A N 1
ATOM 687 C CA . PRO A 1 86 ? 2.814 -31.652 26.065 1.00 61.47 86 PRO A CA 1
ATOM 688 C C . PRO A 1 86 ? 3.644 -32.861 25.617 1.00 61.47 86 PRO A C 1
ATOM 690 O O . PRO A 1 86 ? 3.317 -33.458 24.565 1.00 61.47 86 PRO A O 1
#

Foldseek 3Di:
DWFAFQPPRDIHPVDPVVVVVVCVVVVTHGNPLAAPVDRDGDPDVVVSQVCCCPVQVARPVVRDHDPDSVVSVPDDDPDPPPPPDD

Secondary structure (DSSP, 8-state):
--EE-TTT--EETT-HHHHHHHHHHHT----TTB-SSSS-B-SSHHHHHHHHHHHS-EETTTTEE-SSHHHHHT------------

Radius of gyration: 16.24 Å; chains: 1; bounding box: 26×42×44 Å